Protein AF-A0A956Y163-F1 (afdb_monomer_lite)

Secondary structure (DSSP, 8-state):
---TT-HHHHHHTT-S--HHHHHHHHHHHTTSB-SSS-HHHHHHHHHHHHHHHHHGGGTS-GGGSPPHHHHHHHHHHHHHHHHB-S-GGGHHHHHHHHHHHHHHHHHHHHHHH-TTSSSS--

Sequence (122 aa):
VRKPDNFFKRFQEGQATSPRFAFVHRMQEAGALRDDLDPQVITHIMNMLAYGLVSMDGVIPAEETPDLDDLIEGIAVMMDRALMSPDPGKRDIGKQIVREIVDEARQRHEQLENPEQEQTEQ

Structure (mmCIF, N/CA/C/O backbone):
data_AF-A0A956Y163-F1
#
_entry.id   AF-A0A956Y163-F1
#
loop_
_atom_site.group_PDB
_atom_site.id
_atom_site.type_symbol
_atom_site.label_atom_id
_atom_site.label_alt_id
_atom_site.label_comp_id
_atom_site.label_asym_id
_atom_site.label_entity_id
_atom_site.label_seq_id
_atom_site.pdbx_PDB_ins_code
_atom_site.Cartn_x
_atom_site.Cartn_y
_atom_site.Cartn_z
_atom_site.occupancy
_atom_site.B_iso_or_equiv
_atom_site.auth_seq_id
_atom_site.auth_comp_id
_atom_site.auth_asym_id
_atom_site.auth_atom_id
_atom_site.pdbx_PDB_model_num
ATOM 1 N N . VAL A 1 1 ? 11.846 27.501 -9.688 1.00 42.31 1 VAL A N 1
ATOM 2 C CA . VAL A 1 1 ? 12.113 28.037 -8.329 1.00 42.31 1 VAL A CA 1
ATOM 3 C C . VAL A 1 1 ? 11.692 26.975 -7.316 1.00 42.31 1 VAL A C 1
ATOM 5 O O . VAL A 1 1 ? 10.515 26.652 -7.266 1.00 42.31 1 VAL A O 1
ATOM 8 N N . ARG A 1 2 ? 12.634 26.329 -6.610 1.00 44.69 2 ARG A N 1
ATOM 9 C CA . ARG A 1 2 ? 12.321 25.303 -5.591 1.00 44.69 2 ARG A CA 1
ATOM 10 C C . ARG A 1 2 ? 11.949 26.020 -4.288 1.00 44.69 2 ARG A C 1
ATOM 12 O O . ARG A 1 2 ? 12.763 26.796 -3.798 1.00 44.69 2 ARG A O 1
ATOM 19 N N . LYS A 1 3 ? 10.738 25.793 -3.760 1.00 49.78 3 LYS A N 1
ATOM 20 C CA . LYS A 1 3 ? 10.305 26.380 -2.480 1.00 49.78 3 LYS A CA 1
ATOM 21 C C . LYS A 1 3 ? 11.206 25.872 -1.331 1.00 49.78 3 LYS A C 1
ATOM 23 O O . LYS A 1 3 ? 11.664 24.729 -1.405 1.00 49.78 3 LYS A O 1
ATOM 28 N N . PRO A 1 4 ? 11.474 26.685 -0.290 1.00 53.16 4 PRO A N 1
ATOM 29 C CA . PRO A 1 4 ? 12.442 26.360 0.770 1.00 53.16 4 PRO A CA 1
ATOM 30 C C . PRO A 1 4 ? 12.059 25.163 1.654 1.00 53.16 4 PRO A C 1
ATOM 32 O O . PRO A 1 4 ? 12.903 24.661 2.394 1.00 53.16 4 PRO A O 1
ATOM 35 N N . ASP A 1 5 ? 10.812 24.696 1.553 1.00 54.66 5 ASP A N 1
ATOM 36 C CA . ASP A 1 5 ? 10.184 23.760 2.486 1.00 54.66 5 ASP A CA 1
ATOM 37 C C . ASP A 1 5 ? 9.471 22.611 1.739 1.00 54.66 5 ASP A C 1
ATOM 39 O O . ASP A 1 5 ? 8.273 22.364 1.873 1.00 54.66 5 ASP A O 1
ATOM 43 N N . ASN A 1 6 ? 10.202 21.951 0.833 1.00 60.41 6 ASN A N 1
ATOM 44 C CA . ASN A 1 6 ? 9.651 20.867 0.019 1.00 60.41 6 ASN A CA 1
ATOM 45 C C . ASN A 1 6 ? 9.473 19.586 0.847 1.00 60.41 6 ASN A C 1
ATOM 47 O O . ASN A 1 6 ? 10.384 19.170 1.560 1.00 60.41 6 ASN A O 1
ATOM 51 N N . PHE A 1 7 ? 8.345 18.901 0.646 1.00 57.34 7 PHE A N 1
ATOM 52 C CA . PHE A 1 7 ? 8.001 17.591 1.220 1.00 57.34 7 PHE A CA 1
ATOM 53 C C . PHE A 1 7 ? 9.160 16.572 1.192 1.00 57.34 7 PHE A C 1
ATOM 55 O O . PHE A 1 7 ? 9.410 15.884 2.178 1.00 57.34 7 PHE A O 1
ATOM 62 N N . PHE A 1 8 ? 9.933 16.545 0.101 1.00 54.53 8 PHE A N 1
ATOM 63 C CA . PHE A 1 8 ? 11.122 15.697 -0.054 1.00 54.53 8 PHE A CA 1
ATOM 64 C C . PHE A 1 8 ? 12.231 15.976 0.974 1.00 54.53 8 PHE A C 1
ATOM 66 O O . PHE A 1 8 ? 12.911 15.049 1.404 1.00 54.53 8 PHE A O 1
ATOM 73 N N . LYS A 1 9 ? 12.402 17.237 1.388 1.00 56.72 9 LYS A N 1
ATOM 74 C CA . LYS A 1 9 ? 13.413 17.654 2.367 1.00 56.72 9 LYS A CA 1
ATOM 75 C C . LYS A 1 9 ? 13.022 17.212 3.780 1.00 56.72 9 LYS A C 1
ATOM 77 O O . LYS A 1 9 ? 13.831 16.600 4.462 1.00 56.72 9 LYS A O 1
ATOM 82 N N . ARG A 1 10 ? 11.747 17.377 4.158 1.00 56.03 10 ARG A N 1
ATOM 83 C CA . ARG A 1 10 ? 11.206 16.894 5.446 1.00 56.03 10 ARG A CA 1
ATOM 84 C C . ARG A 1 10 ? 11.280 15.366 5.587 1.00 56.03 10 ARG A C 1
ATOM 86 O O . ARG A 1 10 ? 11.485 14.858 6.685 1.00 56.03 10 ARG A O 1
ATOM 93 N N . PHE A 1 11 ? 11.157 14.643 4.471 1.00 51.84 11 PHE A N 1
ATOM 94 C CA . PHE A 1 11 ? 11.336 13.187 4.415 1.00 51.84 11 PHE A CA 1
ATOM 95 C C . PHE A 1 11 ? 12.802 12.760 4.580 1.00 51.84 11 PHE A C 1
ATOM 97 O O . PHE A 1 11 ? 13.080 11.771 5.252 1.00 51.84 11 PHE A O 1
ATOM 104 N N . GLN A 1 12 ? 13.740 13.504 3.981 1.00 53.94 12 GLN A N 1
ATOM 105 C CA . GLN A 1 12 ? 15.182 13.277 4.142 1.00 53.94 12 GLN A CA 1
ATOM 106 C C . GLN A 1 12 ? 15.689 13.633 5.545 1.00 53.94 12 GLN A C 1
ATOM 108 O O . GLN A 1 12 ? 16.615 12.996 6.035 1.00 53.94 12 GLN A O 1
ATOM 113 N N . GLU A 1 13 ? 15.086 14.627 6.197 1.00 54.47 13 GLU A N 1
ATOM 114 C CA . GLU A 1 13 ? 15.494 15.117 7.520 1.00 54.47 13 GLU A CA 1
ATOM 115 C C . GLU A 1 13 ? 14.978 14.252 8.687 1.00 54.47 13 GLU A C 1
ATOM 117 O O . GLU A 1 13 ? 15.255 14.562 9.843 1.00 54.47 13 GLU A O 1
ATOM 122 N N . GLY A 1 14 ? 14.243 13.163 8.417 1.00 51.72 14 GLY A N 1
ATOM 123 C CA . GLY A 1 14 ? 13.787 12.214 9.444 1.00 51.72 14 GLY A CA 1
ATOM 124 C C . GLY A 1 14 ? 12.749 12.771 10.428 1.00 51.72 14 GLY A C 1
ATOM 125 O O . GLY A 1 14 ? 12.454 12.128 11.431 1.00 51.72 14 GLY A O 1
ATOM 126 N N . GLN A 1 15 ? 12.191 13.956 10.160 1.00 49.91 15 GLN A N 1
ATOM 127 C CA . GLN A 1 15 ? 11.258 14.651 11.059 1.00 49.91 15 GLN A CA 1
ATOM 128 C C . GLN A 1 15 ? 9.784 14.281 10.829 1.00 49.91 15 GLN A C 1
ATOM 130 O O . GLN A 1 15 ? 8.929 14.662 11.625 1.00 49.91 15 GLN A O 1
ATOM 135 N N . ALA A 1 16 ? 9.466 13.529 9.771 1.00 57.03 16 ALA A N 1
ATOM 136 C CA . ALA A 1 16 ? 8.109 13.086 9.469 1.00 57.03 16 ALA A CA 1
ATOM 137 C C . ALA A 1 16 ? 8.024 11.557 9.419 1.00 57.03 16 ALA A C 1
ATOM 139 O O . ALA A 1 16 ? 8.774 10.903 8.691 1.00 57.03 16 ALA A O 1
ATOM 140 N N . THR A 1 17 ? 7.069 10.989 10.157 1.00 64.31 17 THR A N 1
ATOM 141 C CA . THR A 1 17 ? 6.649 9.594 10.001 1.00 64.31 17 THR A CA 1
ATOM 142 C C . THR A 1 17 ? 6.314 9.334 8.532 1.00 64.31 17 THR A C 1
ATOM 144 O O . THR A 1 17 ? 5.554 10.096 7.931 1.00 64.31 17 THR A O 1
ATOM 147 N N . SER A 1 18 ? 6.875 8.271 7.942 1.00 78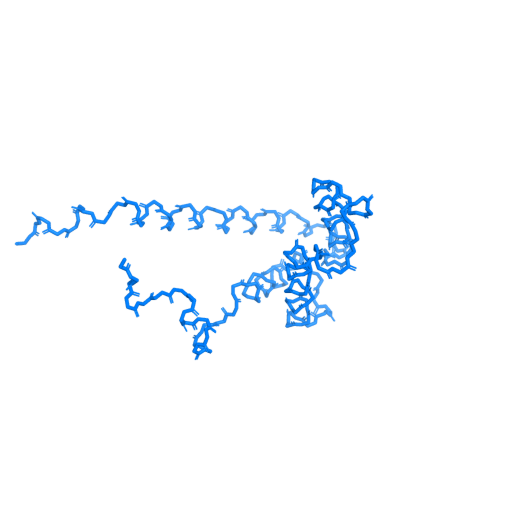.75 18 SER A N 1
ATOM 148 C CA . SER A 1 18 ? 6.581 7.895 6.553 1.00 78.75 18 SER A CA 1
ATOM 149 C C . SER A 1 18 ? 5.058 7.836 6.344 1.00 78.75 18 SER A C 1
ATOM 151 O O . SER A 1 18 ? 4.390 7.107 7.076 1.00 78.75 18 SER A O 1
ATOM 153 N N . PRO A 1 19 ? 4.475 8.540 5.356 1.00 81.81 19 PRO A N 1
ATOM 154 C CA . PRO A 1 19 ? 3.043 8.506 5.072 1.00 81.81 19 PRO A CA 1
ATOM 155 C C . PRO A 1 19 ? 2.529 7.091 4.817 1.00 81.81 19 PRO A C 1
ATOM 157 O O . PRO A 1 19 ? 1.404 6.776 5.185 1.00 81.81 19 PRO A O 1
ATOM 160 N N . ARG A 1 20 ? 3.370 6.215 4.247 1.00 86.56 20 ARG A N 1
ATOM 161 C CA . ARG A 1 20 ? 3.045 4.791 4.087 1.00 86.56 20 ARG A CA 1
ATOM 162 C C . ARG A 1 20 ? 2.978 4.070 5.431 1.00 86.56 20 ARG A C 1
ATOM 164 O O . ARG A 1 20 ? 2.055 3.296 5.638 1.00 86.56 20 ARG A O 1
ATOM 171 N N . PHE A 1 21 ? 3.894 4.367 6.353 1.00 91.75 21 PHE A N 1
ATOM 172 C CA . PHE A 1 21 ? 3.819 3.827 7.712 1.00 91.75 21 PHE A CA 1
ATOM 173 C C . PHE A 1 21 ? 2.568 4.315 8.435 1.00 91.75 21 PHE A C 1
ATOM 175 O O . PHE A 1 21 ? 1.833 3.504 8.982 1.00 91.75 21 PHE A O 1
ATOM 182 N N . ALA A 1 22 ? 2.294 5.621 8.393 1.00 88.75 22 ALA A N 1
ATOM 183 C CA . ALA A 1 22 ? 1.107 6.196 9.018 1.00 88.75 22 ALA A CA 1
ATOM 184 C C . ALA A 1 22 ? -0.184 5.566 8.466 1.00 88.75 22 ALA A C 1
ATOM 186 O O . ALA A 1 22 ? -1.096 5.260 9.231 1.00 88.75 22 ALA A O 1
ATOM 187 N N . PHE A 1 23 ? -0.233 5.310 7.155 1.00 88.25 23 PHE A N 1
ATOM 188 C CA . PHE A 1 23 ? -1.332 4.592 6.517 1.00 88.25 23 PHE A CA 1
ATOM 189 C C . PHE A 1 23 ? -1.487 3.164 7.050 1.00 88.25 23 PHE A C 1
ATOM 191 O O . PHE A 1 23 ? -2.565 2.807 7.521 1.00 88.25 23 PHE A O 1
ATOM 198 N N . VAL A 1 24 ? -0.422 2.357 7.000 1.00 91.88 24 VAL A N 1
ATOM 199 C CA . VAL A 1 24 ? -0.456 0.959 7.459 1.00 91.88 24 VAL A CA 1
ATOM 200 C C . VAL A 1 24 ? -0.853 0.888 8.932 1.00 91.88 24 VAL A C 1
ATOM 202 O O . VAL A 1 24 ? -1.736 0.111 9.285 1.00 91.88 24 VAL A O 1
ATOM 205 N N . HIS A 1 25 ? -0.263 1.743 9.767 1.00 92.31 25 HIS A N 1
ATOM 206 C CA . HIS A 1 25 ? -0.560 1.813 11.192 1.00 92.31 25 HIS A CA 1
ATOM 207 C C . HIS A 1 25 ? -2.041 2.119 11.447 1.00 92.31 25 HIS A C 1
ATOM 209 O O . HIS A 1 25 ? -2.707 1.357 12.140 1.00 92.31 25 HIS A O 1
ATOM 215 N N . ARG A 1 26 ? -2.597 3.164 10.813 1.00 89.88 26 ARG A N 1
ATOM 216 C CA . ARG A 1 26 ? -4.020 3.528 10.956 1.00 89.88 26 ARG A CA 1
ATOM 217 C C . ARG A 1 26 ? -4.950 2.403 10.492 1.00 89.88 26 ARG A C 1
ATOM 219 O O . ARG A 1 26 ? -5.988 2.160 11.101 1.00 89.88 26 ARG A O 1
ATOM 226 N N . MET A 1 27 ? -4.580 1.696 9.426 1.00 90.50 27 MET A N 1
ATOM 227 C CA . MET A 1 27 ? -5.354 0.562 8.919 1.00 90.50 27 MET A CA 1
ATOM 228 C C . MET A 1 27 ? -5.313 -0.652 9.862 1.00 90.50 27 MET A C 1
ATOM 230 O O . MET A 1 27 ? -6.316 -1.357 9.982 1.00 90.50 27 MET A O 1
ATOM 234 N N . GLN A 1 28 ? -4.190 -0.895 10.542 1.00 92.88 28 GLN A N 1
ATOM 235 C CA . GLN A 1 28 ? -4.080 -1.933 11.573 1.00 92.88 28 GLN A CA 1
ATOM 236 C C . GLN A 1 28 ? -4.839 -1.557 12.849 1.00 92.88 28 GLN A C 1
ATOM 238 O O . GLN A 1 28 ? -5.577 -2.387 13.370 1.00 92.88 28 GLN A O 1
ATOM 243 N N . GLU A 1 29 ? -4.745 -0.306 13.311 1.00 91.62 29 GLU A N 1
ATOM 244 C CA . GLU A 1 29 ? -5.500 0.187 14.478 1.00 91.62 29 GLU A CA 1
ATOM 245 C C . GLU A 1 29 ? -7.013 0.043 14.287 1.00 91.62 29 GLU A C 1
ATOM 247 O O . GLU A 1 29 ? -7.742 -0.303 15.215 1.00 91.62 29 GLU A O 1
ATOM 252 N N . ALA A 1 30 ? -7.490 0.251 13.060 1.00 89.12 30 ALA A N 1
ATOM 253 C CA . ALA A 1 30 ? -8.885 0.042 12.702 1.00 89.12 30 ALA A CA 1
ATOM 254 C C . ALA A 1 30 ? -9.253 -1.439 12.464 1.00 89.12 30 ALA A C 1
ATOM 256 O O . ALA A 1 30 ? -10.416 -1.771 12.231 1.00 89.12 30 ALA A O 1
ATOM 257 N N . GLY A 1 31 ? -8.272 -2.344 12.499 1.00 89.62 31 GLY A N 1
ATOM 258 C CA . GLY A 1 31 ? -8.434 -3.778 12.272 1.00 89.62 31 GLY A CA 1
ATOM 259 C C . GLY A 1 31 ? -8.731 -4.166 10.823 1.00 89.62 31 GLY A C 1
ATOM 260 O O . GLY A 1 31 ? -9.185 -5.286 10.583 1.00 89.62 31 GLY A O 1
ATOM 261 N N . ALA A 1 32 ? -8.509 -3.259 9.867 1.00 90.19 32 ALA A N 1
ATOM 262 C CA . ALA A 1 32 ? -8.685 -3.513 8.439 1.00 90.19 32 ALA A CA 1
ATOM 263 C C . ALA A 1 32 ? -7.547 -4.369 7.859 1.00 90.19 32 ALA A C 1
ATOM 265 O O . ALA A 1 32 ? -7.771 -5.191 6.967 1.00 90.19 32 ALA A O 1
ATOM 266 N N . LEU A 1 33 ? -6.335 -4.196 8.387 1.00 92.25 33 LEU A N 1
ATOM 267 C CA . LEU A 1 33 ? -5.197 -5.071 8.121 1.00 92.25 33 LEU A CA 1
ATOM 268 C C . LEU A 1 33 ? -4.958 -6.003 9.306 1.00 92.25 33 LEU A C 1
ATOM 270 O O . LEU A 1 33 ? -5.325 -5.690 10.439 1.00 92.25 33 LEU A O 1
ATOM 274 N N . ARG A 1 34 ? -4.326 -7.143 9.030 1.00 91.69 34 ARG A N 1
ATOM 275 C CA . ARG A 1 34 ? -3.806 -8.046 10.061 1.00 91.69 34 ARG A CA 1
ATOM 276 C C . ARG A 1 34 ? -2.819 -7.306 10.968 1.00 91.69 34 ARG A C 1
ATOM 278 O O . ARG A 1 34 ? -2.013 -6.515 10.483 1.00 91.69 34 ARG A O 1
ATOM 285 N N . ASP A 1 35 ? -2.883 -7.562 12.264 1.00 92.00 35 ASP A N 1
ATOM 28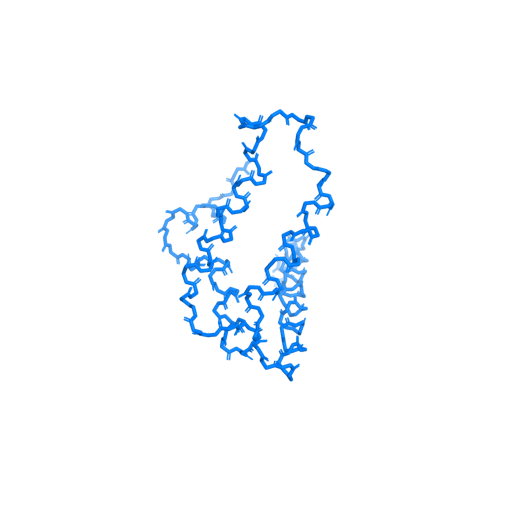6 C CA . ASP A 1 35 ? -2.127 -6.875 13.320 1.00 92.00 35 ASP A CA 1
ATOM 287 C C . ASP A 1 35 ? -0.959 -7.707 13.875 1.00 92.00 35 ASP A C 1
ATOM 289 O O . ASP A 1 35 ? -0.168 -7.221 14.678 1.00 92.00 35 ASP A O 1
ATOM 293 N N . ASP A 1 36 ? -0.800 -8.943 13.405 1.00 93.06 36 ASP A N 1
ATOM 294 C CA . ASP A 1 36 ? 0.293 -9.847 13.771 1.00 93.06 36 ASP A CA 1
ATOM 295 C C . ASP A 1 36 ? 1.606 -9.571 13.013 1.00 93.06 36 ASP A C 1
ATOM 297 O O . ASP A 1 36 ? 2.627 -10.203 13.285 1.00 93.06 36 ASP A O 1
ATOM 301 N N . LEU A 1 37 ? 1.597 -8.626 12.070 1.00 92.75 37 LEU A N 1
ATOM 302 C CA . LEU A 1 37 ? 2.778 -8.163 11.344 1.00 92.75 37 LEU A CA 1
ATOM 303 C C . LEU A 1 37 ? 3.156 -6.744 11.770 1.00 92.75 37 LEU A C 1
ATOM 305 O O . LEU A 1 37 ? 2.301 -5.870 11.885 1.00 92.75 37 LEU A O 1
ATOM 309 N N . ASP A 1 38 ? 4.456 -6.496 11.922 1.00 93.94 38 ASP A N 1
ATOM 310 C CA . ASP A 1 38 ? 4.967 -5.164 12.244 1.00 93.94 38 ASP A CA 1
ATOM 311 C C . ASP A 1 38 ? 4.656 -4.167 11.099 1.00 93.94 38 ASP A C 1
ATOM 313 O O . ASP A 1 38 ? 5.053 -4.413 9.947 1.00 93.94 38 ASP A O 1
ATOM 317 N N . PRO A 1 39 ? 3.996 -3.022 11.378 1.00 92.81 39 PRO A N 1
ATOM 318 C CA . PRO A 1 39 ? 3.716 -1.993 10.375 1.00 92.81 39 PRO A CA 1
ATOM 319 C C . PRO A 1 39 ? 4.969 -1.479 9.657 1.00 92.81 39 PRO A C 1
ATOM 321 O O . PRO A 1 39 ? 4.891 -1.100 8.482 1.00 92.81 39 PRO A O 1
ATOM 324 N N . GLN A 1 40 ? 6.136 -1.471 10.310 1.00 94.00 40 GLN A N 1
ATOM 325 C CA . GLN A 1 40 ? 7.401 -1.076 9.685 1.00 94.00 40 GLN A CA 1
ATOM 326 C C . GLN A 1 40 ? 7.827 -2.067 8.602 1.00 94.00 40 GLN A C 1
ATOM 328 O O . GLN A 1 40 ? 8.269 -1.650 7.529 1.00 94.00 40 GLN A O 1
ATOM 333 N N . VAL A 1 41 ? 7.642 -3.366 8.848 1.00 94.19 41 VAL A N 1
ATOM 334 C CA . VAL A 1 41 ? 7.968 -4.429 7.890 1.00 94.19 41 VAL A CA 1
ATOM 335 C C . VAL A 1 41 ? 7.057 -4.336 6.672 1.00 94.19 41 VAL A C 1
ATOM 337 O O . VAL A 1 41 ? 7.552 -4.292 5.545 1.00 94.19 41 VAL A O 1
ATOM 340 N N . ILE A 1 42 ? 5.742 -4.216 6.885 1.00 93.62 42 ILE A N 1
ATOM 341 C CA . ILE A 1 42 ? 4.770 -4.034 5.794 1.00 93.62 42 ILE A CA 1
ATOM 342 C C . ILE A 1 42 ? 5.142 -2.799 4.964 1.00 93.62 42 ILE A C 1
ATOM 344 O O . ILE A 1 42 ? 5.248 -2.869 3.740 1.00 93.62 42 ILE A O 1
ATOM 348 N N . THR A 1 43 ? 5.411 -1.674 5.629 1.00 93.12 43 THR A N 1
ATOM 349 C CA . THR A 1 43 ? 5.798 -0.423 4.964 1.00 93.12 43 THR A CA 1
ATOM 350 C C . THR A 1 43 ? 7.062 -0.587 4.127 1.00 93.12 43 THR A C 1
ATOM 352 O O . THR A 1 43 ? 7.135 -0.076 3.007 1.00 93.12 43 THR A O 1
ATOM 355 N N . HIS A 1 44 ? 8.067 -1.287 4.652 1.00 93.12 44 HIS A N 1
ATOM 356 C CA . HIS A 1 44 ? 9.313 -1.521 3.936 1.00 93.12 44 HIS A CA 1
ATOM 357 C C . HIS A 1 44 ? 9.092 -2.375 2.683 1.00 93.12 44 HIS A C 1
ATOM 359 O O . HIS A 1 44 ? 9.584 -2.016 1.615 1.00 93.12 44 HIS A O 1
ATOM 365 N N . ILE A 1 45 ? 8.276 -3.430 2.771 1.00 92.75 45 ILE A N 1
ATOM 366 C CA . ILE A 1 45 ? 7.898 -4.256 1.615 1.00 92.75 45 ILE A CA 1
ATOM 367 C C . ILE A 1 45 ? 7.190 -3.405 0.553 1.00 92.75 45 ILE A C 1
ATOM 369 O O . ILE A 1 45 ? 7.549 -3.460 -0.622 1.00 92.75 45 ILE A O 1
ATOM 373 N N . MET A 1 46 ? 6.242 -2.551 0.951 1.00 90.69 46 MET A N 1
ATOM 374 C CA . MET A 1 46 ? 5.575 -1.645 0.009 1.00 90.69 46 MET A CA 1
ATOM 375 C C . MET A 1 46 ? 6.556 -0.666 -0.655 1.00 90.69 46 MET A C 1
ATOM 377 O O . MET A 1 46 ? 6.412 -0.361 -1.839 1.00 90.69 46 MET A O 1
ATOM 381 N N . ASN A 1 47 ? 7.575 -0.188 0.069 1.00 90.31 47 ASN A N 1
ATOM 382 C CA . ASN A 1 47 ? 8.632 0.644 -0.512 1.00 90.31 47 ASN A CA 1
ATOM 383 C C . ASN A 1 47 ? 9.466 -0.125 -1.543 1.00 90.31 47 ASN A C 1
ATOM 385 O O . ASN A 1 47 ? 9.785 0.439 -2.587 1.00 90.31 47 ASN A O 1
ATOM 389 N N . MET A 1 48 ? 9.797 -1.391 -1.269 1.00 91.19 48 MET A N 1
ATOM 390 C CA . MET A 1 48 ? 10.529 -2.247 -2.207 1.00 91.19 48 MET A CA 1
ATOM 391 C C . MET A 1 48 ? 9.733 -2.473 -3.493 1.00 91.19 48 MET A C 1
ATOM 393 O O . MET A 1 48 ? 10.289 -2.327 -4.577 1.00 91.19 48 MET A O 1
ATOM 397 N N . LEU A 1 49 ? 8.431 -2.758 -3.385 1.00 90.88 49 LEU A N 1
ATOM 398 C CA . LEU A 1 49 ? 7.552 -2.921 -4.548 1.00 90.88 49 LEU A CA 1
ATOM 399 C C . LEU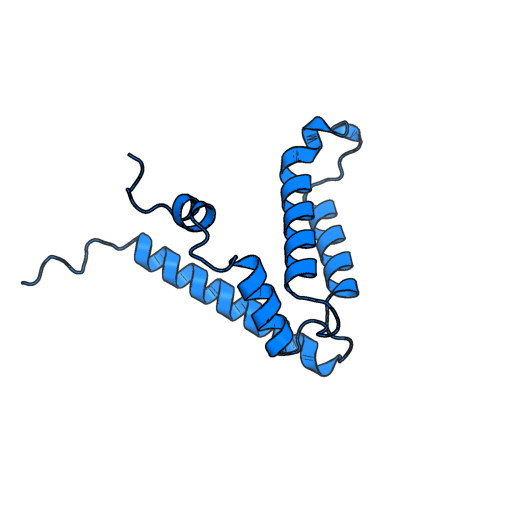 A 1 49 ? 7.461 -1.631 -5.370 1.00 90.88 49 LEU A C 1
ATOM 401 O O . LEU A 1 49 ? 7.611 -1.664 -6.588 1.00 90.88 49 LEU A O 1
ATOM 405 N N . ALA A 1 50 ? 7.277 -0.485 -4.706 1.00 88.44 50 ALA A N 1
ATOM 406 C CA . ALA A 1 50 ? 7.218 0.812 -5.375 1.00 88.44 50 ALA A CA 1
ATOM 407 C C . ALA A 1 50 ? 8.537 1.168 -6.078 1.00 88.44 50 ALA A C 1
ATOM 409 O O . ALA A 1 50 ? 8.518 1.721 -7.173 1.00 88.44 50 ALA A O 1
ATOM 410 N N . TYR A 1 51 ? 9.678 0.856 -5.458 1.00 90.25 51 TYR A N 1
ATOM 411 C CA . TYR A 1 51 ? 10.985 1.037 -6.084 1.00 90.25 51 TYR A CA 1
ATOM 412 C C . TYR A 1 51 ? 11.164 0.108 -7.287 1.00 90.25 51 TYR A C 1
ATOM 414 O O . TYR A 1 51 ? 11.585 0.569 -8.346 1.00 90.25 51 TYR A O 1
ATOM 422 N N . GLY A 1 52 ? 10.794 -1.170 -7.150 1.00 89.69 52 GLY A N 1
ATOM 423 C CA . GLY A 1 52 ? 10.838 -2.144 -8.238 1.00 89.69 52 GLY A CA 1
ATOM 424 C C . GLY A 1 52 ? 10.026 -1.677 -9.441 1.00 89.69 52 GLY A C 1
ATOM 425 O O . GLY A 1 52 ? 10.564 -1.623 -10.535 1.00 89.69 52 GLY A O 1
ATOM 426 N N . LEU A 1 53 ? 8.794 -1.203 -9.234 1.00 87.75 53 LEU A N 1
ATOM 427 C CA . LEU A 1 53 ? 7.933 -0.706 -10.314 1.00 87.75 53 LEU A CA 1
ATOM 428 C C . LEU A 1 53 ? 8.574 0.418 -11.152 1.00 87.75 53 LEU A C 1
ATOM 430 O O . LEU A 1 53 ? 8.286 0.538 -12.336 1.00 87.75 53 LEU A O 1
ATOM 434 N N . VAL A 1 54 ? 9.440 1.236 -10.548 1.00 87.06 54 VAL A N 1
ATOM 435 C CA . VAL A 1 54 ? 10.086 2.381 -11.212 1.00 87.06 54 VAL A CA 1
ATOM 436 C C . VAL A 1 54 ? 11.456 2.031 -11.802 1.00 87.06 54 VAL A C 1
ATOM 438 O O . VAL A 1 54 ? 11.918 2.732 -12.693 1.00 87.06 54 VAL A O 1
ATOM 441 N N . SER A 1 55 ? 12.122 0.990 -11.299 1.00 87.50 55 SER A N 1
ATOM 442 C CA . SER A 1 55 ? 13.524 0.673 -11.629 1.00 87.50 55 SER A CA 1
ATOM 443 C C . SER A 1 55 ? 13.722 -0.648 -12.375 1.00 87.50 55 SER A C 1
ATOM 445 O O . SER A 1 55 ? 14.859 -1.020 -12.668 1.00 87.50 55 SER A O 1
ATOM 447 N N . MET A 1 56 ? 12.641 -1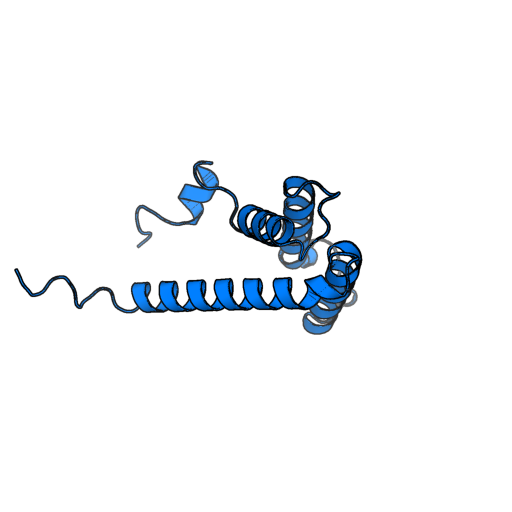.384 -12.654 1.00 86.19 56 MET A N 1
ATOM 448 C CA . MET A 1 56 ? 12.724 -2.729 -13.231 1.00 86.19 56 MET A CA 1
ATOM 449 C C . MET A 1 56 ? 13.229 -2.739 -14.681 1.00 86.19 56 MET A C 1
ATOM 451 O O . MET A 1 56 ? 13.771 -3.748 -15.126 1.00 86.19 56 MET A O 1
ATOM 455 N N . ASP A 1 57 ? 13.113 -1.616 -15.392 1.00 82.94 57 ASP A N 1
ATOM 456 C CA . ASP A 1 57 ? 13.606 -1.432 -16.764 1.00 82.94 57 ASP A CA 1
ATOM 457 C C . ASP A 1 57 ? 15.120 -1.675 -16.906 1.00 82.94 57 ASP A C 1
ATOM 459 O O . ASP A 1 57 ? 15.598 -2.082 -17.963 1.00 82.94 57 ASP A O 1
ATOM 463 N N . GLY A 1 58 ? 15.881 -1.467 -15.828 1.00 84.19 58 GLY A N 1
ATOM 464 C CA . GLY A 1 58 ? 17.310 -1.765 -15.755 1.00 84.19 58 GLY A CA 1
ATOM 465 C C . GLY A 1 58 ? 17.650 -3.204 -15.355 1.00 84.19 58 GLY A C 1
ATOM 466 O O . GLY A 1 58 ? 18.834 -3.533 -15.266 1.00 84.19 58 GLY A O 1
ATOM 467 N N . VAL A 1 59 ? 16.652 -4.046 -15.068 1.00 87.88 59 VAL A N 1
ATOM 468 C CA . VAL A 1 59 ? 16.836 -5.396 -14.505 1.00 87.88 59 VAL A CA 1
ATOM 469 C C . VAL A 1 59 ? 16.331 -6.485 -15.446 1.00 87.88 59 VAL A C 1
ATOM 471 O O . VAL A 1 59 ? 17.029 -7.483 -15.626 1.00 87.88 59 VAL A O 1
ATOM 474 N N . ILE A 1 60 ? 15.149 -6.309 -16.043 1.00 88.69 60 ILE A N 1
ATOM 475 C CA . ILE A 1 60 ? 14.555 -7.282 -16.971 1.00 88.69 60 ILE A CA 1
ATOM 476 C C . ILE A 1 60 ? 14.256 -6.628 -18.328 1.00 88.69 60 ILE A C 1
ATOM 478 O O . ILE A 1 60 ? 13.968 -5.430 -18.371 1.00 88.69 60 ILE A O 1
ATOM 482 N N . PRO A 1 61 ? 14.311 -7.385 -19.440 1.00 89.38 61 PRO A N 1
ATOM 483 C CA . PRO A 1 61 ? 13.906 -6.880 -20.747 1.00 89.38 61 PRO A CA 1
ATOM 484 C C . PRO A 1 61 ? 12.442 -6.422 -20.758 1.00 89.38 61 PRO A C 1
ATOM 486 O O . PRO A 1 61 ? 11.588 -6.984 -20.066 1.00 89.38 61 PRO A O 1
ATOM 489 N N . ALA A 1 62 ? 12.131 -5.426 -21.588 1.00 84.62 62 ALA A N 1
ATOM 490 C CA . ALA A 1 62 ? 10.774 -4.897 -21.707 1.00 84.62 62 ALA A CA 1
ATOM 491 C C . ALA A 1 62 ? 9.778 -5.966 -22.191 1.00 84.62 62 ALA A C 1
ATOM 493 O O . ALA A 1 62 ? 8.626 -5.960 -21.779 1.00 84.62 62 ALA A O 1
ATOM 494 N N . GLU A 1 63 ? 10.232 -6.919 -23.008 1.00 88.62 63 GLU A N 1
ATOM 495 C CA . GLU A 1 63 ? 9.422 -8.018 -23.542 1.00 88.62 63 GLU A CA 1
ATOM 496 C C . GLU A 1 63 ? 8.997 -9.035 -22.469 1.00 88.62 63 GLU A C 1
ATOM 498 O O . GLU A 1 63 ? 8.046 -9.787 -22.673 1.00 88.62 63 GLU A O 1
ATOM 503 N N . GLU A 1 64 ? 9.699 -9.066 -21.335 1.00 89.12 64 GLU A N 1
ATOM 504 C CA . GLU A 1 64 ? 9.384 -9.909 -20.175 1.00 89.12 64 GLU A CA 1
ATOM 505 C C . GLU A 1 64 ? 8.631 -9.134 -19.083 1.00 89.12 64 GLU A C 1
ATOM 507 O O . GLU A 1 64 ? 8.218 -9.714 -18.076 1.00 89.12 64 GLU A O 1
ATOM 512 N N . THR A 1 65 ? 8.447 -7.824 -19.270 1.00 88.06 65 THR A N 1
ATOM 513 C CA . THR A 1 65 ? 7.712 -6.973 -18.335 1.00 88.06 65 THR A CA 1
ATOM 514 C C . THR A 1 65 ? 6.216 -7.073 -18.641 1.00 88.06 65 THR A C 1
ATOM 516 O O . THR A 1 65 ? 5.814 -6.781 -19.767 1.00 88.06 65 THR A O 1
ATOM 519 N N . PRO A 1 66 ? 5.373 -7.474 -17.672 1.00 90.69 66 PRO A N 1
ATOM 520 C CA . PRO A 1 66 ? 3.926 -7.466 -17.858 1.00 90.69 66 PRO A CA 1
ATOM 521 C C . PRO A 1 66 ? 3.401 -6.059 -18.152 1.00 90.69 66 PRO A C 1
ATOM 523 O O . PRO A 1 66 ? 4.008 -5.066 -17.740 1.00 90.69 66 PRO A O 1
ATOM 526 N N . ASP A 1 67 ? 2.228 -5.975 -18.778 1.00 91.75 67 ASP A N 1
ATOM 527 C CA . ASP A 1 67 ? 1.504 -4.711 -18.883 1.00 91.75 67 ASP A CA 1
ATOM 528 C C . ASP A 1 67 ? 1.257 -4.105 -17.490 1.00 91.75 67 ASP A C 1
ATOM 530 O O . ASP A 1 67 ? 1.023 -4.810 -16.503 1.00 91.75 67 ASP A O 1
ATOM 534 N N . LEU A 1 68 ? 1.329 -2.772 -17.401 1.00 88.50 68 LEU A N 1
ATOM 535 C CA . LEU A 1 68 ? 1.274 -2.058 -16.121 1.00 88.50 68 LEU A CA 1
ATOM 536 C C . LEU A 1 68 ? -0.027 -2.341 -15.356 1.00 88.50 68 LEU A C 1
ATOM 538 O O . LEU A 1 68 ? 0.013 -2.528 -14.140 1.00 88.50 68 LEU A O 1
ATOM 542 N N . ASP A 1 69 ? -1.157 -2.383 -16.060 1.00 91.38 69 ASP A N 1
ATOM 543 C CA . ASP A 1 69 ? -2.468 -2.634 -15.459 1.00 91.38 69 ASP A CA 1
ATOM 544 C C . ASP A 1 69 ? -2.535 -4.046 -14.852 1.00 91.38 69 ASP A C 1
ATOM 546 O O . ASP A 1 69 ? -2.910 -4.195 -13.686 1.00 91.38 69 ASP A O 1
ATOM 550 N N . ASP A 1 70 ? -2.059 -5.058 -15.585 1.00 94.00 70 ASP A N 1
ATOM 551 C CA . ASP A 1 70 ? -1.995 -6.449 -15.121 1.00 94.00 70 ASP A CA 1
ATOM 552 C C . ASP A 1 70 ? -1.062 -6.598 -13.910 1.00 94.00 70 ASP A C 1
ATOM 554 O O . ASP A 1 70 ? -1.363 -7.315 -12.949 1.00 94.00 70 ASP A O 1
ATOM 558 N N . LEU A 1 71 ? 0.074 -5.892 -13.918 1.00 91.88 71 LEU A N 1
ATOM 559 C CA . LEU A 1 71 ? 1.016 -5.881 -12.801 1.00 91.88 71 LEU A CA 1
ATOM 560 C C . LEU A 1 71 ? 0.397 -5.247 -11.548 1.00 91.88 71 LEU A C 1
ATOM 562 O O . LEU A 1 71 ? 0.536 -5.789 -10.447 1.00 91.88 71 LEU A O 1
ATOM 566 N N . ILE A 1 72 ? -0.297 -4.116 -11.699 1.00 90.50 72 ILE A N 1
ATOM 567 C CA . ILE A 1 72 ? -0.992 -3.442 -10.596 1.00 90.50 72 ILE A CA 1
ATOM 568 C C . ILE A 1 72 ? -2.094 -4.343 -10.031 1.00 90.50 72 ILE A C 1
ATOM 570 O O . ILE A 1 72 ? -2.192 -4.478 -8.808 1.00 90.50 72 ILE A O 1
ATOM 574 N N . GLU A 1 73 ? -2.890 -4.989 -10.886 1.00 93.44 73 GLU A N 1
ATOM 575 C CA . GLU A 1 7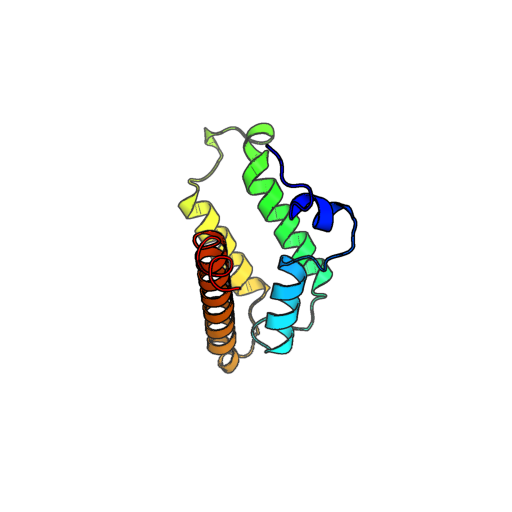3 ? -3.936 -5.919 -10.456 1.00 93.44 73 GLU A CA 1
ATOM 576 C C . GLU A 1 73 ? -3.340 -7.121 -9.707 1.00 93.44 73 GLU A C 1
ATOM 578 O O . GLU A 1 73 ? -3.799 -7.467 -8.613 1.00 93.44 73 GLU A O 1
ATOM 583 N N . GLY A 1 74 ? -2.254 -7.700 -10.226 1.00 93.94 74 GLY A N 1
ATOM 584 C CA . GLY A 1 74 ? -1.527 -8.783 -9.568 1.00 93.94 74 GLY A CA 1
ATOM 585 C C . GLY A 1 74 ? -1.019 -8.394 -8.177 1.00 93.94 74 GLY A C 1
ATOM 586 O O . GLY A 1 74 ? -1.250 -9.119 -7.202 1.00 93.94 74 GLY A O 1
ATOM 587 N N . ILE A 1 75 ? -0.390 -7.220 -8.051 1.00 92.44 75 ILE A N 1
ATOM 588 C CA . ILE A 1 75 ? 0.068 -6.685 -6.760 1.00 92.44 75 ILE A CA 1
ATOM 589 C C . ILE A 1 75 ? -1.118 -6.478 -5.812 1.00 92.44 75 ILE A C 1
ATOM 591 O O . ILE A 1 75 ? -1.030 -6.867 -4.645 1.00 92.44 75 ILE A O 1
ATOM 595 N N . ALA A 1 76 ? -2.227 -5.908 -6.289 1.00 88.88 76 ALA A N 1
ATOM 596 C CA . ALA A 1 76 ? -3.415 -5.670 -5.476 1.00 88.88 76 ALA A CA 1
ATOM 597 C C . ALA A 1 76 ? -3.980 -6.980 -4.911 1.00 88.88 76 ALA A C 1
ATOM 599 O O . ALA A 1 76 ? -4.206 -7.072 -3.707 1.00 88.88 76 ALA A O 1
ATOM 600 N N . VAL A 1 77 ? -4.121 -8.020 -5.739 1.00 92.69 77 VAL A N 1
ATOM 601 C CA . VAL A 1 77 ? -4.599 -9.346 -5.311 1.00 92.69 77 VAL A CA 1
ATOM 602 C C . VAL A 1 77 ? -3.654 -9.993 -4.294 1.00 92.69 77 VAL A C 1
ATOM 604 O O . VAL A 1 77 ? -4.109 -10.614 -3.328 1.00 92.69 77 VAL A O 1
ATOM 607 N N . MET A 1 78 ? -2.338 -9.871 -4.489 1.00 92.12 78 MET A N 1
ATOM 608 C CA . MET A 1 78 ? -1.355 -10.393 -3.534 1.00 92.12 78 MET A CA 1
ATOM 609 C C . MET A 1 78 ? -1.428 -9.659 -2.194 1.00 92.12 78 MET A C 1
ATOM 611 O O . MET A 1 78 ? -1.449 -10.302 -1.146 1.00 92.12 78 MET A O 1
ATOM 615 N N . MET A 1 79 ? -1.496 -8.328 -2.220 1.00 89.44 79 MET A N 1
ATOM 616 C CA . MET A 1 79 ? -1.589 -7.488 -1.024 1.00 89.44 79 MET A CA 1
ATOM 617 C C . MET A 1 79 ? -2.904 -7.705 -0.274 1.00 89.44 79 MET A C 1
ATOM 619 O O . MET A 1 79 ? -2.879 -7.826 0.948 1.00 89.44 79 MET A O 1
ATOM 623 N N . ASP A 1 80 ? -4.023 -7.830 -0.989 1.00 87.12 80 ASP A N 1
ATOM 624 C CA . ASP A 1 80 ? -5.342 -8.141 -0.431 1.00 87.12 80 ASP A CA 1
ATOM 625 C C . ASP A 1 80 ? -5.284 -9.427 0.403 1.00 87.12 80 ASP A C 1
ATOM 627 O O . ASP A 1 80 ? -5.579 -9.433 1.596 1.00 87.12 80 ASP A O 1
ATOM 631 N N . ARG A 1 81 ? -4.763 -10.506 -0.187 1.00 88.00 81 ARG A N 1
ATOM 632 C CA . ARG A 1 81 ? -4.631 -11.800 0.496 1.00 88.00 81 ARG A CA 1
ATOM 633 C C . ARG A 1 81 ? -3.600 -11.799 1.619 1.00 88.00 81 ARG A C 1
ATOM 635 O O . ARG A 1 81 ? -3.784 -12.508 2.604 1.00 88.00 81 ARG A O 1
ATOM 642 N N . ALA A 1 82 ? -2.497 -11.076 1.452 1.00 90.25 82 ALA A N 1
ATOM 643 C CA . ALA A 1 82 ? -1.392 -11.096 2.404 1.00 90.25 82 ALA A CA 1
ATOM 644 C C . ALA A 1 82 ? -1.661 -10.237 3.645 1.00 90.25 82 ALA A C 1
ATOM 646 O O . ALA A 1 82 ? -1.223 -10.606 4.740 1.00 90.25 82 ALA A O 1
ATOM 647 N N . LEU A 1 83 ? -2.340 -9.098 3.470 1.00 89.44 83 LEU A N 1
ATOM 648 C CA . LEU A 1 83 ? -2.429 -8.044 4.478 1.00 89.44 83 LEU A CA 1
ATOM 649 C C . LEU A 1 83 ? -3.831 -7.841 5.049 1.00 89.44 83 LEU A C 1
ATOM 651 O O . LEU A 1 83 ? -3.924 -7.353 6.176 1.00 89.44 83 LEU A O 1
ATOM 655 N N . MET A 1 84 ? -4.908 -8.174 4.325 1.00 88.38 84 MET A N 1
ATOM 656 C CA . MET A 1 84 ? -6.248 -7.966 4.875 1.00 88.38 84 MET A CA 1
ATOM 657 C C . MET A 1 84 ? -6.461 -8.778 6.144 1.00 88.38 84 MET A C 1
ATOM 659 O O . MET A 1 84 ? -5.985 -9.907 6.287 1.00 88.38 84 MET A O 1
ATOM 663 N N . SER A 1 85 ? -7.220 -8.182 7.059 1.00 85.81 85 SER A N 1
ATOM 664 C CA . SER A 1 85 ? -7.660 -8.869 8.260 1.00 85.81 85 SER A CA 1
ATOM 665 C C . SER A 1 85 ? -8.399 -10.168 7.904 1.00 85.81 85 SER A C 1
ATOM 667 O O . SER A 1 85 ? -9.232 -10.172 6.987 1.00 85.81 85 SER A O 1
ATOM 669 N N . PRO A 1 86 ? -8.136 -11.278 8.620 1.00 79.69 86 PRO A N 1
ATOM 670 C CA . PRO A 1 86 ? -8.865 -12.526 8.423 1.00 79.69 86 PRO A CA 1
ATOM 671 C C . PRO A 1 86 ? -10.333 -12.421 8.868 1.00 79.69 86 PRO A C 1
ATOM 673 O O . PRO A 1 86 ? -11.128 -13.292 8.520 1.00 79.69 86 PRO A O 1
ATOM 676 N N . ASP A 1 87 ? -10.700 -11.374 9.617 1.00 83.06 87 ASP A N 1
ATOM 677 C CA . ASP A 1 87 ? -12.075 -11.097 10.027 1.00 83.06 87 ASP A CA 1
ATOM 678 C C . ASP A 1 87 ? -12.880 -10.474 8.863 1.00 83.06 87 ASP A C 1
ATOM 680 O O . ASP A 1 87 ? -12.666 -9.307 8.509 1.00 83.06 87 ASP A O 1
ATOM 684 N N . PRO A 1 88 ? -13.840 -11.208 8.263 1.00 72.25 88 PRO A N 1
ATOM 685 C CA . PRO A 1 88 ? -14.612 -10.717 7.126 1.00 72.25 88 PRO A CA 1
ATOM 686 C C . PRO A 1 88 ? -15.477 -9.494 7.467 1.00 72.25 88 PRO A C 1
ATOM 688 O O . PRO A 1 88 ? -15.796 -8.725 6.559 1.00 72.25 88 PRO A O 1
ATOM 691 N N . GLY A 1 89 ? -15.816 -9.273 8.744 1.00 76.75 89 GLY A N 1
ATOM 692 C CA . GLY A 1 89 ? -16.590 -8.114 9.197 1.00 76.75 89 GLY A CA 1
ATOM 693 C C . GLY A 1 89 ? -15.808 -6.797 9.187 1.00 76.75 89 GLY A C 1
ATOM 694 O O . GLY A 1 89 ? -16.411 -5.727 9.231 1.00 76.75 89 GLY A O 1
ATOM 695 N N . LYS A 1 90 ? -14.474 -6.850 9.086 1.00 77.25 90 LYS A N 1
ATOM 696 C CA . LYS A 1 90 ? -13.605 -5.661 9.102 1.00 77.25 90 LYS A CA 1
ATOM 697 C C . LYS A 1 90 ? -13.179 -5.182 7.714 1.00 77.25 90 LYS A C 1
ATOM 699 O O . LYS A 1 90 ? -12.531 -4.146 7.586 1.00 77.25 90 LYS A O 1
ATOM 704 N N . ARG A 1 91 ? -13.584 -5.886 6.652 1.00 70.94 91 ARG A N 1
ATOM 705 C CA . ARG A 1 91 ? -13.238 -5.536 5.262 1.00 70.94 91 ARG A CA 1
ATOM 706 C C . ARG A 1 91 ? -13.761 -4.169 4.832 1.00 70.94 91 ARG A C 1
ATOM 708 O O . ARG A 1 91 ? -13.086 -3.454 4.094 1.00 70.94 91 ARG A O 1
ATOM 715 N N . ASP A 1 92 ? -14.948 -3.789 5.292 1.00 80.25 92 ASP A N 1
ATOM 716 C CA . ASP A 1 92 ? -15.541 -2.504 4.914 1.00 80.25 92 ASP A CA 1
ATOM 717 C C . ASP A 1 92 ? -14.897 -1.317 5.646 1.00 80.25 92 ASP A C 1
ATOM 719 O O . ASP A 1 92 ? -14.874 -0.211 5.103 1.00 80.25 92 ASP A O 1
ATOM 723 N N . ILE A 1 93 ? -14.262 -1.561 6.799 1.00 81.00 93 ILE A N 1
ATOM 724 C CA . ILE A 1 93 ? -13.505 -0.551 7.553 1.00 81.00 93 ILE A CA 1
ATOM 725 C C . ILE A 1 93 ? -12.318 -0.048 6.723 1.00 81.00 93 ILE A C 1
ATOM 727 O O . ILE A 1 93 ? -12.103 1.157 6.600 1.00 81.00 93 ILE A O 1
ATOM 731 N N . GLY A 1 94 ? -11.585 -0.960 6.075 1.00 73.50 94 GLY A N 1
ATOM 732 C CA . GLY A 1 94 ? -10.449 -0.590 5.226 1.00 73.50 94 GLY A CA 1
ATOM 733 C C . GLY A 1 94 ? -10.851 0.299 4.050 1.00 73.50 94 GLY A C 1
ATOM 734 O O . GLY A 1 94 ? -10.182 1.288 3.757 1.00 73.50 94 GLY A O 1
ATOM 735 N N . LYS A 1 95 ? -11.989 0.001 3.410 1.00 79.56 95 LYS A N 1
ATOM 736 C CA . LYS A 1 95 ? -12.518 0.826 2.312 1.00 79.56 95 LYS A CA 1
ATOM 737 C C . LYS A 1 95 ? -12.864 2.237 2.776 1.00 79.56 95 LYS A C 1
ATOM 739 O O . LYS A 1 95 ? -12.660 3.185 2.022 1.00 79.56 95 LYS A O 1
ATOM 744 N N . GLN A 1 96 ? -13.401 2.378 3.986 1.00 83.25 96 GLN A N 1
ATOM 745 C CA . GLN A 1 96 ? -13.744 3.682 4.541 1.00 83.25 96 GLN A CA 1
ATOM 746 C C . GLN A 1 96 ? -12.494 4.535 4.784 1.00 83.25 96 GLN A C 1
ATOM 748 O O . GLN A 1 96 ? -12.457 5.680 4.349 1.00 83.25 96 GLN A O 1
ATOM 753 N N . ILE A 1 97 ? -11.439 3.955 5.358 1.00 81.44 97 ILE A N 1
ATOM 754 C CA . ILE A 1 97 ? -10.175 4.668 5.602 1.00 81.44 97 ILE A CA 1
ATOM 755 C C . ILE A 1 97 ? -9.523 5.115 4.292 1.00 81.44 97 ILE A C 1
ATOM 757 O O . ILE A 1 97 ? -9.021 6.231 4.199 1.00 81.44 97 ILE A O 1
ATOM 761 N N . VAL A 1 98 ? -9.560 4.278 3.249 1.00 80.12 98 VAL A N 1
ATOM 762 C CA . VAL A 1 98 ? -9.060 4.671 1.923 1.00 80.12 98 VAL A CA 1
ATOM 763 C C . VAL A 1 98 ? -9.824 5.881 1.383 1.00 80.12 98 VAL A C 1
ATOM 765 O O . VAL A 1 98 ? -9.199 6.806 0.869 1.00 80.12 98 VAL A O 1
ATOM 768 N N . ARG A 1 99 ? -11.157 5.909 1.520 1.00 84.12 99 ARG A N 1
ATOM 769 C CA . ARG A 1 99 ? -11.973 7.060 1.099 1.00 84.12 99 ARG A CA 1
ATOM 770 C C . ARG A 1 99 ? -11.607 8.321 1.879 1.00 84.12 99 ARG A C 1
ATOM 772 O O . ARG A 1 99 ? -11.342 9.336 1.251 1.00 84.12 99 ARG A O 1
ATOM 779 N N . GLU A 1 100 ? -11.490 8.226 3.204 1.00 83.25 100 GLU A N 1
ATOM 780 C CA . GLU A 1 100 ? -11.082 9.348 4.064 1.00 83.25 100 GLU A CA 1
ATOM 781 C C . GLU A 1 100 ? -9.738 9.940 3.625 1.00 83.25 100 GLU A C 1
ATOM 783 O O . GLU A 1 100 ? -9.607 11.150 3.485 1.00 83.25 100 GLU A O 1
ATOM 788 N N . ILE A 1 101 ? -8.750 9.094 3.328 1.00 80.44 101 ILE A N 1
ATOM 789 C CA . ILE A 1 101 ? -7.424 9.551 2.892 1.00 80.44 101 ILE A CA 1
ATOM 790 C C . ILE A 1 101 ? -7.475 10.217 1.515 1.00 80.44 101 ILE A C 1
ATOM 792 O O . ILE A 1 101 ? -6.781 11.208 1.285 1.00 80.44 101 ILE A O 1
ATOM 796 N N . VAL A 1 102 ? -8.275 9.684 0.588 1.00 81.81 102 VAL A N 1
ATOM 797 C CA . VAL A 1 102 ? -8.465 10.292 -0.737 1.00 81.81 102 VAL A CA 1
ATOM 798 C C . VAL A 1 102 ? -9.144 11.655 -0.609 1.00 81.81 102 VAL A C 1
ATOM 800 O O . VAL A 1 102 ? -8.725 12.603 -1.276 1.00 81.81 102 VAL A O 1
ATOM 803 N N . ASP A 1 103 ? -10.143 11.773 0.260 1.00 85.44 103 ASP A N 1
ATOM 804 C CA . ASP A 1 103 ? -10.849 13.028 0.514 1.00 85.44 103 ASP A CA 1
ATOM 805 C C . ASP A 1 103 ? -9.923 14.060 1.182 1.00 85.44 103 ASP A C 1
ATOM 807 O O . ASP A 1 103 ? -9.845 15.203 0.727 1.00 85.44 103 ASP A O 1
ATOM 811 N N . GLU A 1 104 ? -9.129 13.650 2.178 1.00 81.19 104 GLU A N 1
ATOM 812 C CA . GLU A 1 104 ? -8.090 14.486 2.797 1.00 81.19 104 GLU A CA 1
ATOM 813 C C . GLU A 1 104 ? -7.053 14.966 1.763 1.00 81.19 104 GLU A C 1
ATOM 815 O O . GLU A 1 104 ? -6.623 16.124 1.786 1.00 81.19 104 GLU A O 1
ATOM 820 N N . ALA A 1 105 ? -6.641 14.092 0.838 1.00 77.19 105 ALA A N 1
ATOM 821 C CA . ALA A 1 105 ? -5.694 14.436 -0.217 1.00 77.19 105 ALA A CA 1
ATOM 822 C C . ALA A 1 105 ? -6.280 15.451 -1.212 1.00 77.19 105 ALA A C 1
ATOM 824 O O . ALA A 1 105 ? -5.575 16.386 -1.600 1.00 77.19 105 ALA A O 1
ATOM 825 N N . ARG A 1 106 ? -7.560 15.307 -1.584 1.00 80.75 106 ARG A N 1
ATOM 826 C CA . ARG A 1 106 ? -8.277 16.263 -2.447 1.00 80.75 106 ARG A CA 1
ATOM 827 C C . ARG A 1 106 ? -8.385 17.637 -1.795 1.00 80.75 106 ARG A C 1
ATOM 829 O O . ARG A 1 106 ? -7.959 18.615 -2.398 1.00 80.75 106 ARG A O 1
ATOM 836 N N . GLN A 1 107 ? -8.843 17.704 -0.544 1.00 79.44 107 GLN A N 1
ATOM 837 C CA . GLN A 1 107 ? -8.961 18.969 0.195 1.00 79.44 107 GLN A CA 1
ATOM 838 C C . GLN A 1 107 ? -7.616 19.695 0.307 1.00 79.44 107 GLN A C 1
ATOM 840 O O . GLN A 1 107 ? -7.532 20.911 0.147 1.00 79.44 107 GLN A O 1
ATOM 845 N N . ARG A 1 108 ? -6.534 18.945 0.549 1.00 77.69 108 ARG A N 1
ATOM 846 C CA . ARG A 1 108 ? -5.183 19.513 0.615 1.00 77.69 108 ARG A CA 1
ATOM 847 C C . ARG A 1 108 ? -4.706 20.035 -0.742 1.00 77.69 108 ARG A C 1
ATOM 849 O O . ARG A 1 108 ? -3.980 21.023 -0.775 1.00 77.69 108 ARG A O 1
ATOM 856 N N . HIS A 1 109 ? -5.094 19.389 -1.841 1.00 75.00 109 HIS A N 1
ATOM 857 C CA . HIS A 1 109 ? -4.795 19.866 -3.192 1.00 75.00 109 HIS A CA 1
ATOM 858 C C . HIS A 1 109 ? -5.542 21.168 -3.504 1.00 75.00 109 HIS A C 1
ATOM 860 O O . HIS A 1 109 ? -4.919 22.136 -3.926 1.00 75.00 109 HIS A O 1
ATOM 866 N N . GLU A 1 110 ? -6.840 21.227 -3.199 1.00 80.38 110 GLU A N 1
ATOM 867 C CA . GLU A 1 110 ? -7.677 22.419 -3.398 1.00 80.38 110 GLU A CA 1
ATOM 868 C C . GLU A 1 110 ? -7.146 23.636 -2.616 1.00 80.38 110 GLU A C 1
ATOM 870 O O . GLU A 1 110 ? -7.094 24.744 -3.146 1.00 80.38 110 GLU A O 1
ATOM 875 N N . GLN A 1 111 ? -6.659 23.436 -1.386 1.00 74.00 111 GLN A N 1
ATOM 876 C CA . GLN A 1 111 ? -6.025 24.496 -0.585 1.00 74.00 111 GLN A CA 1
ATOM 877 C C . GLN A 1 111 ? -4.702 25.004 -1.183 1.00 74.00 111 GLN A C 1
ATOM 879 O O . GLN A 1 111 ? -4.343 26.166 -1.003 1.00 74.00 111 GLN A O 1
ATOM 884 N N . LEU A 1 112 ? -3.958 24.149 -1.892 1.00 70.81 112 LEU A N 1
ATOM 885 C CA . LEU A 1 112 ? -2.706 24.529 -2.555 1.00 70.81 112 LEU A CA 1
ATOM 886 C C . LEU A 1 112 ? -2.943 25.243 -3.890 1.00 70.81 112 LEU A C 1
ATOM 888 O O . LEU A 1 112 ? -2.096 26.038 -4.302 1.00 70.81 112 LEU A O 1
ATOM 892 N N . GLU A 1 113 ? -4.068 24.968 -4.552 1.00 70.06 113 GLU A N 1
ATOM 893 C CA . GLU A 1 113 ? -4.483 25.632 -5.791 1.00 70.06 113 GLU A CA 1
ATOM 894 C C . GLU A 1 113 ? -5.112 27.013 -5.552 1.00 70.06 113 GLU A C 1
ATOM 896 O O . GLU A 1 113 ? -5.152 27.815 -6.482 1.00 70.06 113 GLU A O 1
ATOM 901 N N . ASN A 1 114 ? -5.519 27.335 -4.316 1.00 58.31 114 ASN A N 1
ATOM 902 C CA . ASN A 1 114 ? -6.221 28.582 -3.984 1.00 58.31 114 ASN A CA 1
ATOM 903 C C . ASN A 1 114 ? -5.518 29.486 -2.929 1.00 58.31 114 ASN A C 1
ATOM 905 O O . ASN A 1 114 ? -6.143 29.887 -1.948 1.00 58.31 114 ASN A O 1
ATOM 909 N N . PRO A 1 115 ? -4.225 29.848 -3.081 1.00 52.84 115 PRO A N 1
ATOM 910 C CA . PRO A 1 115 ? -3.486 30.612 -2.066 1.00 52.84 115 PRO A CA 1
ATOM 911 C C . PRO A 1 115 ? -3.774 32.131 -2.020 1.00 52.84 115 PRO A C 1
ATOM 913 O O . PRO A 1 115 ? -3.205 32.813 -1.171 1.00 52.84 115 PRO A O 1
ATOM 916 N N . GLU A 1 116 ? -4.606 32.695 -2.907 1.00 49.91 116 GLU A N 1
ATOM 917 C CA . GLU A 1 116 ? -4.732 34.160 -3.093 1.00 49.91 116 GLU A CA 1
ATOM 918 C C . GLU A 1 116 ? -5.958 34.835 -2.444 1.00 49.91 116 GLU A C 1
ATOM 920 O O . GLU A 1 116 ? -6.138 36.035 -2.626 1.00 49.91 116 GLU A O 1
ATOM 925 N N . GLN A 1 117 ? -6.787 34.143 -1.652 1.00 47.84 117 GLN A N 1
ATOM 926 C CA . GLN A 1 117 ? -7.986 34.774 -1.057 1.00 47.84 117 GLN A CA 1
ATOM 927 C C . GLN A 1 117 ? -7.879 35.169 0.428 1.00 47.84 117 GLN A C 1
ATOM 929 O O . GLN A 1 117 ? -8.793 35.809 0.936 1.00 47.84 117 GLN A O 1
ATOM 934 N N . GLU A 1 118 ? -6.768 34.891 1.122 1.00 46.38 118 GLU A N 1
ATOM 935 C CA . GLU A 1 118 ? -6.625 35.216 2.560 1.00 46.38 118 GLU A CA 1
ATOM 936 C C . GLU A 1 118 ? -5.717 36.425 2.876 1.00 46.38 118 GLU A C 1
ATOM 938 O O . GLU A 1 118 ? -5.530 36.754 4.045 1.00 46.38 118 GLU A O 1
ATOM 943 N N . GLN A 1 119 ? -5.158 37.128 1.880 1.00 46.78 119 GLN A N 1
ATOM 944 C CA . GLN A 1 119 ? -4.243 38.266 2.121 1.00 46.78 119 GLN A CA 1
ATOM 945 C C . GLN A 1 119 ? -4.773 39.649 1.704 1.00 46.78 119 GLN A C 1
ATOM 947 O O . GLN A 1 119 ? -3.998 40.601 1.675 1.00 46.78 119 GLN A O 1
ATOM 952 N N . THR A 1 120 ? -6.066 39.812 1.400 1.00 43.00 120 THR A N 1
ATOM 953 C CA . THR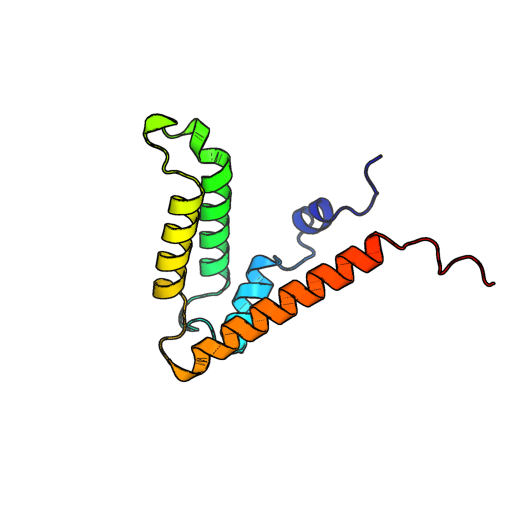 A 1 120 ? -6.613 41.116 0.950 1.00 43.00 120 THR A CA 1
ATOM 954 C C . THR A 1 120 ? -7.642 41.755 1.885 1.00 43.00 120 THR A C 1
ATOM 956 O O . THR A 1 120 ? -8.371 42.642 1.456 1.00 43.00 120 THR A O 1
ATOM 959 N N . GLU A 1 121 ? -7.678 41.377 3.164 1.00 44.41 121 GLU A N 1
ATOM 960 C CA . GLU A 1 121 ? -8.467 42.099 4.175 1.00 44.41 121 GLU A CA 1
ATOM 961 C C . GLU A 1 121 ? -7.721 42.205 5.514 1.00 44.41 121 GLU A C 1
ATOM 963 O O . GLU A 1 121 ? -8.125 41.583 6.492 1.00 44.41 121 GLU A O 1
ATOM 968 N N . GLN A 1 122 ? -6.638 42.996 5.564 1.00 35.97 122 GLN A N 1
ATOM 969 C CA . GLN A 1 122 ? -6.218 43.759 6.757 1.00 35.97 122 GLN A CA 1
ATOM 970 C C . GLN A 1 122 ? -5.583 45.087 6.344 1.00 35.97 122 GLN A C 1
ATOM 972 O O . GLN A 1 122 ? -4.727 45.070 5.430 1.00 35.97 122 GLN A O 1
#

Radius of gyration: 18.58 Å; chains: 1; bounding box: 34×56×38 Å

Foldseek 3Di:
DDDPDDPVVCVVVPVDDDPQLVLLVVCVVLLQWDPPDDSVVVSVVVVVVVVCVVCVVVPDPPVPDDDPVVVVVVVVVVCCVPIGHPPPVSNVVSVVSVVVVVVVVVVVVVCVVDVPPPPPDD

pLDDT: mean 79.15, std 15.68, range [35.97, 94.19]